Protein AF-A0A160NUW8-F1 (afdb_monomer)

Secondary structure (DSSP, 8-state):
-BTTB-HHHHHHHHHHHIIIIIHHHHHHHHHHHHHS----TTS--PPPPHHHHHHHHHHHHHHHHHHHHHHHHHHH--

Sequence (78 aa):
MSTWINLGALWKIVVIGLLTGAGLPALFAVALRLLNPPGPETAPRAAAGPVRLTLALLIFAVMLATIGWGISVIVNQR

Organism: Streptomyces laurentii (NCBI:txid39478)

Mean predicted aligned error: 6.97 Å

Solvent-accessible surface area (backbone atoms only — not comparable to full-atom values): 4559 Å² total; per-residue (Å²): 136,54,98,90,52,60,64,72,58,52,50,51,51,52,53,50,48,43,50,74,60,49,38,58,62,48,51,52,52,51,27,50,50,37,48,50,61,89,70,64,91,88,51,82,83,66,74,44,54,70,69,35,43,54,53,22,51,50,48,50,50,53,51,51,51,52,51,51,49,55,50,49,52,66,70,66,69,118

Foldseek 3Di:
DPVVDDVVVVVVCVVVCCCVPVVLVVLLVQLVCLQFDDDDPPDDGDGRDPVSPVVSVVSVVVSVVVVVVVVCCVVVVD

Radius of gyration: 18.86 Å; Cα contacts (8 Å, |Δi|>4): 40; chains: 1; bounding box: 47×36×42 Å

pLDDT: mean 88.17, std 9.25, range [47.25, 97.06]

Nearest PDB structures (foldseek):
  7w6s-assembly1_F  TM=5.246E-01  e=9.042E+00  Homo sapiens

Structure (mmCIF, N/CA/C/O backbone):
data_AF-A0A160NUW8-F1
#
_entry.id   AF-A0A160NUW8-F1
#
loop_
_atom_site.group_PDB
_atom_site.id
_atom_site.type_symbol
_atom_site.label_atom_id
_atom_site.label_alt_id
_atom_site.label_comp_id
_atom_site.label_asym_id
_atom_site.label_entity_id
_atom_site.label_seq_id
_atom_site.pdbx_PDB_ins_code
_atom_site.Cartn_x
_atom_site.Cartn_y
_atom_site.Cartn_z
_atom_site.occupancy
_atom_site.B_iso_or_equiv
_atom_site.auth_seq_id
_atom_site.auth_comp_id
_atom_site.auth_asym_id
_atom_site.auth_atom_id
_atom_site.pdbx_PDB_model_num
ATOM 1 N N . MET A 1 1 ? -26.966 -16.716 14.365 1.00 47.25 1 MET A N 1
ATOM 2 C CA . MET A 1 1 ? -26.314 -16.115 15.545 1.00 47.25 1 MET A CA 1
ATOM 3 C C . MET A 1 1 ? -25.757 -17.245 16.391 1.00 47.25 1 MET A C 1
ATOM 5 O O . MET A 1 1 ? -26.537 -18.062 16.852 1.00 47.25 1 MET A O 1
ATOM 9 N N . SER A 1 2 ? -24.440 -17.347 16.534 1.00 56.50 2 SER A N 1
ATOM 10 C CA . SER A 1 2 ? -23.793 -18.181 17.553 1.00 56.50 2 SER A CA 1
ATOM 11 C C . SER A 1 2 ? -23.593 -17.294 18.780 1.00 56.50 2 SER A C 1
ATOM 13 O O . SER A 1 2 ? -22.838 -16.331 18.715 1.00 56.50 2 SER A O 1
ATOM 15 N N . THR A 1 3 ? -24.318 -17.560 19.865 1.00 71.44 3 THR A N 1
ATOM 16 C CA . THR A 1 3 ? -24.467 -16.690 21.052 1.00 71.44 3 THR A CA 1
ATOM 17 C C . THR A 1 3 ? -23.152 -16.254 21.721 1.00 71.44 3 THR A C 1
ATOM 19 O O . THR A 1 3 ? -23.151 -15.280 22.463 1.00 71.44 3 THR A O 1
ATOM 22 N N . TRP A 1 4 ? -22.020 -16.903 21.422 1.00 80.25 4 TRP A N 1
ATOM 23 C CA . TRP A 1 4 ? -20.698 -16.533 21.948 1.00 80.25 4 TRP A CA 1
ATOM 24 C C . TRP A 1 4 ? -19.794 -15.788 20.946 1.00 80.25 4 TRP A C 1
ATOM 26 O O . TRP A 1 4 ? -18.817 -15.166 21.358 1.00 80.25 4 TRP A O 1
ATOM 36 N N . ILE A 1 5 ? -20.082 -15.848 19.637 1.00 81.94 5 ILE A N 1
ATOM 37 C CA . ILE A 1 5 ? -19.238 -15.243 18.599 1.00 81.94 5 ILE A CA 1
ATOM 38 C C . ILE A 1 5 ? -20.080 -14.641 17.476 1.00 81.94 5 ILE A C 1
ATOM 40 O O . ILE A 1 5 ? -20.868 -15.307 16.796 1.00 81.94 5 ILE A O 1
ATOM 44 N N . ASN A 1 6 ? -19.896 -13.341 17.269 1.00 90.81 6 ASN A N 1
ATOM 45 C CA . ASN A 1 6 ? -20.585 -12.602 16.229 1.00 90.81 6 ASN A CA 1
ATOM 46 C C . ASN A 1 6 ? -19.795 -12.713 14.919 1.00 90.81 6 ASN A C 1
ATOM 48 O O . ASN A 1 6 ? -18.908 -11.903 14.655 1.00 90.81 6 ASN A O 1
ATOM 52 N N . LEU A 1 7 ? -20.121 -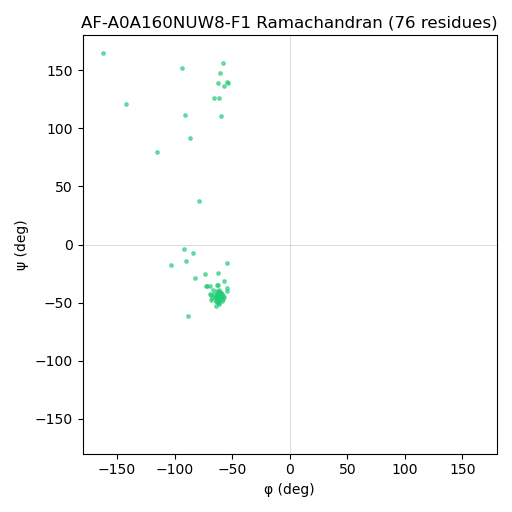13.715 14.094 1.00 90.31 7 LEU A N 1
ATOM 53 C CA . LEU A 1 7 ? -19.463 -13.921 12.794 1.00 90.31 7 LEU A CA 1
ATOM 54 C C . LEU A 1 7 ? -19.577 -12.690 11.883 1.00 90.31 7 LEU A C 1
ATOM 56 O O . LEU A 1 7 ? -18.662 -12.419 11.113 1.00 90.31 7 LEU A O 1
ATOM 60 N N . GLY A 1 8 ? -20.665 -11.921 11.990 1.00 92.12 8 GLY A N 1
ATOM 61 C CA . GLY A 1 8 ? -20.836 -10.686 11.226 1.00 92.12 8 GLY A CA 1
A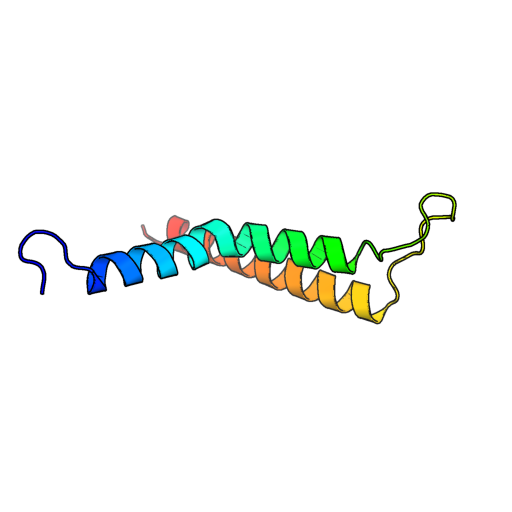TOM 62 C C . GLY A 1 8 ? -19.830 -9.607 11.630 1.00 92.12 8 GLY A C 1
ATOM 63 O O . GLY A 1 8 ? -19.246 -8.954 10.768 1.00 92.12 8 GLY A O 1
ATOM 64 N N . ALA A 1 9 ? -19.587 -9.440 12.932 1.00 91.12 9 ALA A N 1
ATOM 65 C CA . ALA A 1 9 ? -18.555 -8.535 13.435 1.00 91.12 9 ALA A CA 1
ATOM 66 C C . ALA A 1 9 ? -17.147 -9.047 13.102 1.00 91.12 9 ALA A C 1
ATOM 68 O O . ALA A 1 9 ? -16.318 -8.276 12.623 1.00 91.12 9 ALA A O 1
ATOM 69 N N . LEU A 1 10 ? -16.901 -10.349 13.283 1.00 93.69 10 LEU A N 1
ATOM 70 C CA . LEU A 1 10 ? -15.620 -10.982 12.971 1.00 93.69 10 LEU A CA 1
ATOM 71 C C . LEU A 1 10 ? -15.242 -10.778 11.500 1.00 93.69 10 LEU A C 1
ATOM 73 O O . LEU A 1 10 ? -14.132 -10.344 11.208 1.00 93.69 10 LEU A O 1
ATOM 77 N N . TRP A 1 11 ? -16.182 -11.010 10.581 1.00 94.94 11 TRP A N 1
ATOM 78 C CA . TRP A 1 11 ? -15.966 -10.791 9.153 1.00 94.94 11 TRP A CA 1
ATOM 79 C C . TRP A 1 11 ? -15.613 -9.334 8.838 1.00 94.94 11 TRP A C 1
ATOM 81 O O . TRP A 1 11 ? -14.656 -9.075 8.113 1.00 94.94 11 TRP A O 1
ATOM 91 N N . LYS A 1 12 ? -16.332 -8.370 9.428 1.00 93.31 12 LYS A N 1
ATOM 92 C CA . LYS A 1 12 ? -16.041 -6.941 9.240 1.00 93.31 12 LYS A CA 1
ATOM 93 C C . LYS A 1 12 ? -14.647 -6.569 9.737 1.00 93.31 12 LYS A C 1
ATOM 95 O O . LYS A 1 12 ? -13.941 -5.855 9.036 1.00 93.31 12 LYS A O 1
ATOM 100 N N . ILE A 1 13 ? -14.246 -7.057 10.910 1.00 93.56 13 ILE A N 1
ATOM 101 C CA . ILE A 1 13 ? -12.920 -6.781 11.479 1.00 93.56 13 ILE A CA 1
ATOM 102 C C . ILE A 1 13 ? -11.826 -7.364 10.588 1.00 93.56 13 ILE A C 1
ATOM 104 O O . ILE A 1 13 ? -10.863 -6.667 10.288 1.00 93.56 13 ILE A O 1
ATOM 108 N N . VAL A 1 14 ? -11.983 -8.609 10.130 1.00 93.81 14 VAL A N 1
ATOM 109 C CA . VAL A 1 14 ? -11.009 -9.252 9.238 1.00 93.81 14 VAL A CA 1
ATOM 110 C C . VAL A 1 14 ? -10.891 -8.487 7.924 1.00 93.81 14 VAL A C 1
ATOM 112 O O . VAL A 1 14 ? -9.781 -8.174 7.508 1.00 93.81 14 VAL A O 1
ATOM 115 N N . VAL A 1 15 ? -12.013 -8.141 7.289 1.00 94.06 15 VAL A N 1
ATOM 116 C CA . VAL A 1 15 ? -12.004 -7.409 6.015 1.00 94.06 15 VAL A CA 1
ATOM 117 C C . VAL A 1 15 ? -11.391 -6.024 6.185 1.00 94.06 15 VAL A C 1
ATOM 119 O O . VAL A 1 15 ? -10.504 -5.660 5.418 1.00 94.06 15 VAL A O 1
ATOM 122 N N . ILE A 1 16 ? -11.815 -5.264 7.198 1.00 92.06 16 ILE A N 1
ATOM 123 C CA . ILE A 1 16 ? -11.266 -3.928 7.442 1.00 92.06 16 ILE A CA 1
ATOM 124 C C . ILE A 1 16 ? -9.783 -4.033 7.787 1.00 92.06 16 ILE A C 1
ATOM 126 O O . ILE A 1 16 ? -8.995 -3.357 7.148 1.00 92.06 16 ILE A O 1
ATOM 130 N N . GLY A 1 17 ? -9.388 -4.911 8.710 1.00 89.19 17 GLY A N 1
ATOM 131 C CA . GLY A 1 17 ? -7.993 -5.095 9.113 1.00 89.19 17 GLY A CA 1
ATOM 132 C C . GLY A 1 17 ? -7.091 -5.576 7.976 1.00 89.19 17 GLY A C 1
ATOM 133 O O . GLY A 1 17 ? -5.947 -5.141 7.878 1.00 89.19 17 GLY A O 1
ATOM 134 N N . LEU A 1 18 ? -7.595 -6.413 7.067 1.00 90.06 18 LEU A N 1
ATOM 135 C CA . LEU A 1 18 ? -6.851 -6.811 5.874 1.00 90.06 18 LEU A CA 1
ATOM 136 C C . LEU A 1 18 ? -6.694 -5.634 4.904 1.00 90.06 18 LEU A C 1
ATOM 138 O O . LEU A 1 18 ? -5.604 -5.420 4.380 1.00 90.06 18 LEU A O 1
ATOM 142 N N . LEU A 1 19 ? -7.750 -4.844 4.696 1.00 87.25 19 LEU A N 1
ATOM 143 C CA . LEU A 1 19 ? -7.716 -3.680 3.810 1.00 87.25 19 LEU A CA 1
ATOM 144 C C . LEU A 1 19 ? -6.828 -2.555 4.359 1.00 87.25 19 LEU A C 1
ATOM 146 O O . LEU A 1 19 ? -5.994 -2.033 3.624 1.00 87.25 19 LEU A O 1
ATOM 150 N N . THR A 1 20 ? -6.971 -2.187 5.633 1.00 84.12 20 THR A N 1
ATOM 151 C CA . THR A 1 20 ? -6.200 -1.095 6.249 1.00 84.12 20 THR A CA 1
ATOM 152 C C . THR A 1 20 ? -4.809 -1.524 6.704 1.00 84.12 20 THR A C 1
ATOM 154 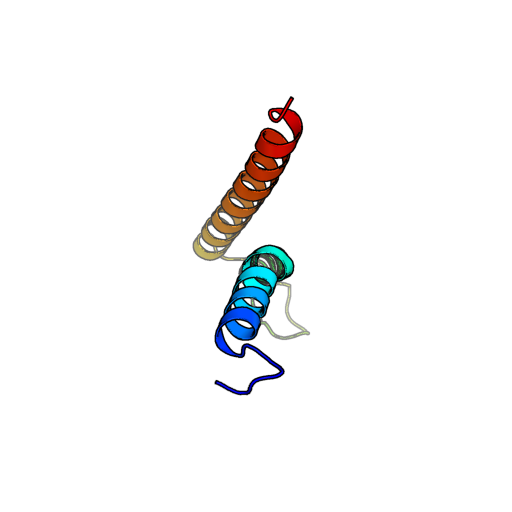O O . THR A 1 20 ? -3.902 -0.698 6.696 1.00 84.12 20 THR A O 1
ATOM 157 N N . GLY A 1 21 ? -4.611 -2.792 7.069 1.00 84.50 21 GLY A N 1
ATOM 158 C CA . GLY A 1 21 ? -3.310 -3.327 7.474 1.00 84.50 21 GLY A CA 1
ATOM 159 C C . GLY A 1 21 ? -2.486 -3.844 6.296 1.00 84.50 21 GLY A C 1
ATOM 160 O O . GLY A 1 21 ? -1.401 -3.338 6.019 1.00 84.50 21 GLY A O 1
ATOM 161 N N . ALA A 1 22 ? -2.996 -4.854 5.585 1.00 89.25 22 ALA A N 1
ATOM 162 C CA . ALA A 1 22 ? -2.260 -5.536 4.514 1.00 89.25 22 ALA A CA 1
ATOM 163 C C . ALA A 1 22 ? -2.451 -4.910 3.122 1.00 89.25 22 ALA A C 1
ATOM 165 O O . ALA A 1 22 ? -1.665 -5.194 2.216 1.00 89.25 22 ALA A O 1
ATOM 166 N N . GLY A 1 23 ? -3.446 -4.037 2.940 1.00 87.00 23 GLY A N 1
ATOM 167 C CA . GLY A 1 23 ? -3.713 -3.388 1.655 1.00 87.00 23 GLY A CA 1
ATOM 168 C C . GLY A 1 23 ? -2.539 -2.546 1.150 1.00 87.00 23 GLY A C 1
ATOM 169 O O . GLY A 1 23 ? -2.171 -2.651 -0.018 1.00 87.00 23 GLY A O 1
ATOM 170 N N . LEU A 1 24 ? -1.887 -1.776 2.028 1.00 88.56 24 LEU A N 1
ATOM 171 C CA . LEU A 1 24 ? -0.699 -0.983 1.676 1.00 88.56 24 LEU A CA 1
ATOM 172 C C . LEU A 1 24 ? 0.494 -1.862 1.248 1.00 88.56 24 LEU A C 1
ATOM 174 O O . LEU A 1 24 ? 1.005 -1.658 0.144 1.00 88.56 24 LEU A O 1
ATOM 178 N N . PRO A 1 25 ? 0.918 -2.865 2.049 1.00 90.94 25 PRO A N 1
ATOM 179 C CA . PRO A 1 25 ? 1.944 -3.824 1.635 1.00 90.94 25 PRO A CA 1
ATOM 180 C C . PRO A 1 25 ? 1.628 -4.535 0.311 1.00 90.94 25 PRO A C 1
ATOM 182 O O . PRO A 1 25 ? 2.525 -4.748 -0.506 1.00 90.94 25 PRO A O 1
ATOM 185 N N . ALA A 1 26 ? 0.358 -4.871 0.063 1.00 93.50 26 ALA A N 1
ATOM 186 C CA . ALA A 1 26 ? -0.062 -5.508 -1.182 1.00 93.50 26 ALA A CA 1
ATOM 187 C C . ALA A 1 26 ? 0.087 -4.569 -2.391 1.00 93.50 26 ALA A C 1
ATOM 189 O O . ALA A 1 26 ? 0.652 -4.973 -3.409 1.00 93.50 26 ALA A O 1
ATOM 190 N N . LEU A 1 27 ? -0.350 -3.308 -2.282 1.00 92.44 27 LEU A N 1
ATOM 191 C CA . LEU A 1 27 ? -0.171 -2.304 -3.340 1.00 92.44 27 LEU A CA 1
ATOM 192 C C . LEU A 1 27 ? 1.310 -2.075 -3.658 1.00 92.44 27 LEU A C 1
ATOM 194 O O . LEU A 1 27 ? 1.691 -2.026 -4.830 1.00 92.44 27 LEU A O 1
ATOM 198 N N . PHE A 1 28 ? 2.153 -2.011 -2.627 1.00 93.38 28 PHE A N 1
ATOM 199 C CA . PHE A 1 28 ? 3.601 -1.905 -2.784 1.00 93.38 28 PHE A CA 1
ATOM 200 C C . PHE A 1 28 ? 4.174 -3.085 -3.583 1.00 93.38 28 PHE A C 1
ATOM 202 O O . P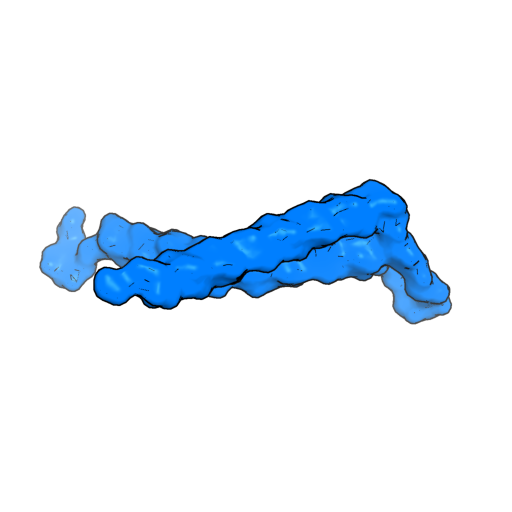HE A 1 28 ? 4.896 -2.890 -4.564 1.00 93.38 28 PHE A O 1
ATOM 209 N N . ALA A 1 29 ? 3.803 -4.317 -3.220 1.00 95.00 29 ALA A N 1
ATOM 210 C CA . ALA A 1 29 ? 4.244 -5.516 -3.928 1.00 95.00 29 ALA A CA 1
ATOM 211 C C . ALA A 1 29 ? 3.787 -5.529 -5.399 1.00 95.00 29 ALA A C 1
ATOM 213 O O . ALA A 1 29 ? 4.561 -5.903 -6.285 1.00 95.00 29 ALA A O 1
ATOM 214 N N . VAL A 1 30 ? 2.560 -5.077 -5.683 1.00 94.56 30 VAL A N 1
ATOM 215 C CA . VAL A 1 30 ? 2.041 -4.947 -7.056 1.00 94.56 30 VAL A CA 1
ATOM 216 C C . VAL A 1 30 ? 2.853 -3.929 -7.858 1.00 94.56 30 VAL A C 1
ATOM 218 O O . VAL A 1 30 ? 3.252 -4.226 -8.986 1.00 94.56 30 VAL A O 1
ATOM 221 N N . ALA A 1 31 ? 3.157 -2.762 -7.287 1.00 92.69 31 ALA A N 1
ATOM 222 C CA . ALA A 1 31 ? 3.980 -1.755 -7.951 1.00 92.69 31 ALA A CA 1
ATOM 223 C C . ALA A 1 31 ? 5.383 -2.299 -8.277 1.00 92.69 31 ALA A C 1
ATOM 225 O O . ALA A 1 31 ? 5.851 -2.169 -9.411 1.00 92.69 31 ALA A O 1
ATOM 226 N N . LEU A 1 32 ? 6.021 -3.012 -7.341 1.00 93.06 32 LEU A N 1
ATOM 227 C CA . LEU A 1 32 ? 7.301 -3.677 -7.605 1.00 93.06 32 LEU A CA 1
ATOM 228 C C . LEU A 1 32 ? 7.189 -4.753 -8.687 1.00 93.06 32 LEU A C 1
ATOM 230 O O . LEU A 1 32 ? 8.059 -4.852 -9.552 1.00 93.06 32 LEU A O 1
ATOM 234 N N . ARG A 1 33 ? 6.105 -5.534 -8.702 1.00 91.94 33 ARG A N 1
ATOM 235 C CA . ARG A 1 33 ? 5.867 -6.537 -9.749 1.00 91.94 33 ARG A CA 1
ATOM 236 C C . ARG A 1 33 ? 5.709 -5.901 -11.132 1.00 91.94 33 ARG A C 1
ATOM 238 O O . ARG A 1 33 ? 6.140 -6.486 -12.128 1.00 91.94 33 ARG A O 1
ATOM 245 N N . LEU A 1 34 ? 5.119 -4.712 -11.220 1.00 91.56 34 LEU A N 1
ATOM 246 C CA . LEU A 1 34 ? 5.035 -3.941 -12.463 1.00 91.56 34 LEU A CA 1
ATOM 247 C C . LEU A 1 34 ? 6.401 -3.399 -12.904 1.00 91.56 34 LEU A C 1
ATOM 249 O O . LEU A 1 34 ? 6.693 -3.401 -14.098 1.00 91.56 34 LEU A O 1
ATOM 253 N N . LEU A 1 35 ? 7.263 -3.014 -11.967 1.00 90.88 35 LEU A N 1
ATOM 254 C CA . LEU A 1 35 ? 8.635 -2.591 -12.274 1.00 90.88 35 LEU A CA 1
ATOM 255 C C . LEU A 1 35 ? 9.551 -3.755 -12.654 1.00 90.88 35 LEU A C 1
ATOM 257 O O . LEU A 1 35 ? 10.520 -3.553 -13.380 1.00 90.88 35 LEU A O 1
ATOM 261 N N . ASN A 1 36 ? 9.241 -4.970 -12.200 1.00 89.44 36 ASN A N 1
ATOM 262 C CA . ASN A 1 36 ? 10.106 -6.131 -12.364 1.00 89.44 36 ASN A CA 1
ATOM 263 C C . ASN A 1 36 ? 9.449 -7.206 -13.258 1.00 89.44 36 ASN A C 1
ATOM 265 O O . ASN A 1 36 ? 8.890 -8.177 -12.745 1.00 89.44 36 ASN A O 1
ATOM 269 N N . PRO A 1 37 ? 9.469 -7.053 -14.603 1.00 82.44 37 PRO A N 1
ATOM 270 C CA . PRO A 1 37 ? 8.943 -8.078 -15.511 1.00 82.44 37 PRO A CA 1
ATOM 271 C C . PRO A 1 37 ? 9.571 -9.451 -15.255 1.00 82.44 37 PRO A C 1
ATOM 273 O O . PRO A 1 37 ? 10.782 -9.527 -15.049 1.00 82.44 37 PRO A O 1
ATOM 276 N N . PRO A 1 38 ? 8.796 -10.547 -15.294 1.00 81.31 38 PRO A N 1
ATOM 277 C CA . PRO A 1 38 ? 9.391 -11.873 -15.364 1.00 81.31 38 PRO A CA 1
ATOM 278 C C . PRO A 1 38 ? 10.194 -11.999 -16.666 1.00 81.31 38 PRO A C 1
ATOM 280 O O . PRO A 1 38 ? 9.772 -11.515 -17.715 1.00 81.31 38 PRO A O 1
ATOM 283 N N . GLY A 1 39 ? 11.360 -12.626 -16.581 1.00 80.62 39 GLY A N 1
ATOM 284 C CA . GLY A 1 39 ? 12.261 -12.850 -17.706 1.00 80.62 39 GLY A CA 1
ATOM 285 C C . GLY A 1 39 ? 13.261 -13.957 -17.366 1.00 80.62 39 GLY A C 1
ATOM 286 O O . GLY A 1 39 ? 13.361 -14.313 -16.189 1.00 80.62 39 GLY A O 1
ATOM 287 N N . PRO A 1 40 ? 13.967 -14.515 -18.365 1.00 81.19 40 PRO A N 1
ATOM 288 C CA . PRO A 1 40 ? 14.950 -15.572 -18.140 1.00 81.19 40 PRO A CA 1
ATOM 289 C C . PRO A 1 40 ? 16.019 -15.118 -17.143 1.00 81.19 40 PRO A C 1
ATOM 291 O O . PRO A 1 40 ? 16.519 -14.000 -17.256 1.00 81.19 40 PRO A O 1
ATOM 294 N N . GLU A 1 41 ? 16.391 -15.977 -16.192 1.00 77.62 41 GLU A N 1
ATOM 295 C CA . GLU A 1 41 ? 17.378 -15.639 -15.148 1.00 77.62 41 GLU A CA 1
ATOM 296 C C . GLU A 1 41 ? 18.766 -15.316 -15.719 1.00 77.62 41 GLU A C 1
ATOM 298 O O . GLU A 1 41 ? 19.535 -14.576 -15.115 1.00 77.62 41 GLU A O 1
ATOM 303 N N . THR A 1 42 ? 19.065 -15.835 -16.910 1.00 80.50 42 THR A N 1
ATOM 304 C CA . THR A 1 42 ? 20.330 -15.642 -17.628 1.00 80.50 42 THR A CA 1
ATOM 305 C C . THR A 1 42 ? 20.321 -14.450 -18.589 1.00 80.50 42 THR A C 1
ATOM 307 O O . THR A 1 42 ? 21.351 -14.149 -19.190 1.00 80.50 42 THR A O 1
ATOM 310 N N . ALA A 1 43 ? 19.186 -13.763 -18.757 1.00 74.56 43 ALA A N 1
ATOM 311 C CA . ALA A 1 43 ? 19.067 -12.612 -19.647 1.00 74.56 43 ALA A CA 1
ATOM 312 C C . ALA A 1 43 ? 19.295 -11.283 -18.896 1.00 74.56 43 ALA A C 1
ATOM 314 O O . ALA A 1 43 ? 18.971 -11.179 -17.709 1.00 74.56 43 ALA A O 1
ATOM 315 N N . PRO A 1 44 ? 19.791 -10.231 -19.579 1.00 76.00 44 PRO A N 1
ATOM 316 C CA . PRO A 1 44 ? 19.863 -8.895 -18.999 1.00 76.00 44 PRO A CA 1
ATOM 317 C C . PRO A 1 44 ? 18.489 -8.456 -18.484 1.00 76.00 44 PRO A C 1
ATOM 319 O O . PRO A 1 44 ? 17.465 -8.698 -19.131 1.00 76.00 44 PRO A O 1
ATOM 322 N N . ARG A 1 45 ? 18.458 -7.790 -17.323 1.00 76.75 45 ARG A N 1
ATOM 323 C CA . ARG A 1 45 ? 17.207 -7.332 -16.712 1.00 76.75 45 ARG A CA 1
ATOM 324 C C . ARG A 1 45 ? 16.486 -6.378 -17.666 1.00 76.75 45 ARG A C 1
ATOM 326 O O . ARG A 1 45 ? 16.931 -5.254 -17.881 1.00 76.75 45 ARG A O 1
ATOM 333 N N . ALA A 1 46 ? 15.359 -6.820 -18.216 1.00 75.88 46 ALA A N 1
ATOM 334 C CA . ALA A 1 46 ? 14.529 -5.967 -19.052 1.00 75.88 46 ALA A CA 1
ATOM 335 C C . ALA A 1 46 ? 13.945 -4.829 -18.204 1.00 75.88 46 ALA A C 1
ATOM 337 O O . ALA A 1 46 ? 13.302 -5.072 -17.177 1.00 75.88 46 ALA A O 1
ATOM 338 N N . ALA A 1 47 ? 14.157 -3.589 -18.644 1.00 78.94 47 ALA A N 1
ATOM 339 C CA . ALA A 1 47 ? 13.522 -2.432 -18.034 1.00 78.94 47 ALA A CA 1
ATOM 340 C C . ALA A 1 47 ? 11.992 -2.5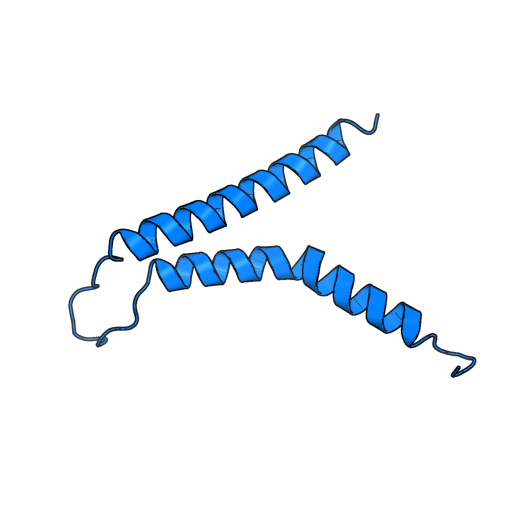44 -18.149 1.00 78.94 47 ALA A C 1
ATOM 342 O O . ALA A 1 47 ? 11.454 -3.091 -19.117 1.00 78.94 47 ALA A O 1
ATOM 343 N N . ALA A 1 48 ? 11.271 -2.016 -17.158 1.00 81.44 48 ALA A N 1
ATOM 344 C CA . ALA A 1 48 ? 9.826 -1.894 -17.267 1.00 81.44 48 ALA A CA 1
ATOM 345 C C . ALA A 1 48 ? 9.477 -0.978 -18.448 1.00 81.44 48 ALA A C 1
ATOM 347 O O . ALA A 1 48 ? 9.952 0.152 -18.526 1.00 81.44 48 ALA A O 1
ATOM 348 N N . GLY A 1 49 ? 8.631 -1.464 -19.361 1.00 89.00 49 GLY A N 1
ATOM 349 C CA . GLY A 1 49 ? 8.095 -0.630 -20.434 1.00 89.00 49 GLY A CA 1
ATOM 350 C C . GLY A 1 49 ? 7.344 0.591 -19.879 1.00 89.00 49 GLY A C 1
ATOM 351 O O . GLY A 1 49 ? 6.836 0.533 -18.752 1.00 89.00 49 GLY A O 1
ATOM 352 N N . PRO A 1 50 ? 7.219 1.674 -20.666 1.00 90.94 50 PRO A N 1
ATOM 353 C CA . PRO A 1 50 ? 6.712 2.966 -20.197 1.00 90.94 50 PRO A CA 1
ATOM 354 C C . PRO A 1 50 ? 5.337 2.858 -19.529 1.00 90.94 50 PRO A C 1
ATOM 356 O O . PRO A 1 50 ? 5.131 3.412 -18.458 1.00 90.94 50 PRO A O 1
ATOM 359 N N . VAL A 1 51 ? 4.433 2.041 -20.077 1.00 93.31 51 VAL A N 1
ATOM 360 C CA . VAL A 1 51 ? 3.096 1.800 -19.504 1.00 93.31 51 VAL A CA 1
ATOM 361 C C . VAL A 1 51 ? 3.161 1.209 -18.089 1.00 93.31 51 VAL A C 1
ATOM 363 O O . VAL A 1 51 ? 2.437 1.645 -17.196 1.00 93.31 51 VAL A O 1
ATOM 366 N N . ARG A 1 52 ? 4.035 0.220 -17.860 1.00 91.56 52 ARG A N 1
ATOM 367 C CA . ARG A 1 52 ? 4.165 -0.451 -16.554 1.00 91.56 52 ARG A CA 1
ATOM 368 C C . ARG A 1 52 ? 4.818 0.462 -15.526 1.00 91.56 52 ARG A C 1
ATOM 370 O O . ARG A 1 52 ? 4.412 0.446 -14.367 1.00 91.56 52 ARG A O 1
ATOM 377 N N . LEU A 1 53 ? 5.776 1.278 -15.966 1.00 93.75 53 LEU A N 1
ATOM 378 C CA . LEU A 1 53 ? 6.379 2.318 -15.142 1.00 93.75 53 LEU A CA 1
ATOM 379 C C . LEU A 1 53 ? 5.330 3.347 -14.701 1.00 93.75 53 LEU A C 1
ATOM 381 O O . LEU A 1 53 ? 5.202 3.602 -13.506 1.00 93.75 53 LEU A O 1
ATOM 385 N N . THR A 1 54 ? 4.542 3.890 -15.636 1.00 95.81 54 THR A N 1
ATOM 386 C CA . THR A 1 54 ? 3.482 4.861 -15.323 1.00 95.81 54 THR A CA 1
ATOM 387 C C . THR A 1 54 ? 2.460 4.276 -14.354 1.00 95.81 54 THR A C 1
ATOM 389 O O . THR A 1 54 ? 2.116 4.919 -13.365 1.00 95.81 54 THR A O 1
ATOM 392 N N . LEU A 1 55 ? 2.012 3.039 -14.586 1.00 95.19 55 LEU A N 1
ATOM 393 C CA . LEU A 1 55 ? 1.035 2.391 -13.714 1.00 95.19 55 LEU A CA 1
ATOM 394 C C . LEU A 1 55 ? 1.575 2.186 -12.293 1.00 95.19 55 LEU A C 1
ATOM 396 O O . LEU A 1 55 ? 0.876 2.449 -11.319 1.00 95.19 55 LEU A O 1
ATOM 400 N N . ALA A 1 56 ? 2.826 1.755 -12.157 1.00 93.88 56 ALA A N 1
ATOM 401 C CA . ALA A 1 56 ? 3.431 1.590 -10.845 1.00 93.88 56 ALA A CA 1
ATOM 402 C C . ALA A 1 56 ? 3.635 2.919 -10.113 1.00 93.88 56 ALA A C 1
ATOM 404 O O . ALA A 1 56 ? 3.389 2.989 -8.911 1.00 93.88 56 ALA A O 1
ATOM 405 N N . LEU A 1 57 ? 4.038 3.977 -10.825 1.00 95.69 57 LEU A N 1
ATOM 406 C CA . LEU A 1 57 ? 4.136 5.321 -10.255 1.00 95.69 57 LEU A CA 1
ATOM 407 C C . LEU A 1 57 ? 2.780 5.815 -9.745 1.00 95.69 57 LEU A C 1
ATOM 409 O O . LEU A 1 57 ? 2.719 6.376 -8.655 1.00 95.69 57 LEU A O 1
ATOM 4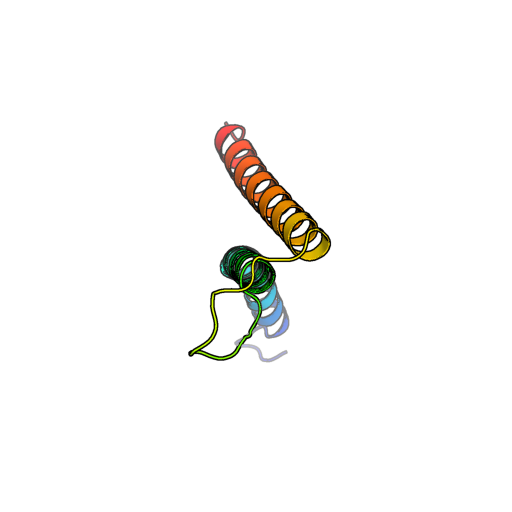13 N N . LEU A 1 58 ? 1.694 5.553 -10.478 1.00 97.06 58 LEU A N 1
ATOM 414 C CA . LEU A 1 58 ? 0.340 5.862 -10.013 1.00 97.06 58 LEU A CA 1
ATOM 415 C C . LEU A 1 58 ? -0.005 5.103 -8.724 1.00 97.06 58 LEU A C 1
ATOM 417 O O . LEU A 1 58 ? -0.521 5.707 -7.786 1.00 97.06 58 LEU A O 1
ATOM 421 N N . ILE A 1 59 ? 0.326 3.810 -8.637 1.00 96.06 59 ILE A N 1
ATOM 422 C CA . ILE A 1 59 ? 0.095 3.015 -7.418 1.00 96.06 59 ILE A CA 1
ATOM 423 C C . ILE A 1 59 ? 0.904 3.574 -6.239 1.00 96.06 59 ILE A C 1
ATOM 425 O O . ILE A 1 59 ? 0.360 3.741 -5.147 1.00 96.06 59 ILE A O 1
ATOM 429 N N . PHE A 1 60 ? 2.174 3.925 -6.452 1.00 95.56 60 PHE A N 1
ATOM 430 C CA . PHE A 1 60 ? 2.994 4.568 -5.424 1.00 95.56 60 PHE A CA 1
ATOM 431 C C . PHE A 1 60 ? 2.434 5.925 -4.993 1.00 95.56 60 PHE A C 1
ATOM 433 O O . PHE A 1 60 ? 2.400 6.213 -3.798 1.00 95.56 60 PHE A O 1
ATOM 440 N N . ALA A 1 61 ? 1.952 6.739 -5.933 1.00 96.69 61 ALA A N 1
ATOM 441 C CA . ALA A 1 61 ? 1.349 8.032 -5.630 1.00 96.69 61 ALA A CA 1
ATOM 442 C C . ALA A 1 61 ? 0.095 7.881 -4.753 1.00 96.69 61 ALA A C 1
ATOM 444 O O . ALA A 1 61 ? -0.038 8.581 -3.751 1.00 96.69 61 ALA A O 1
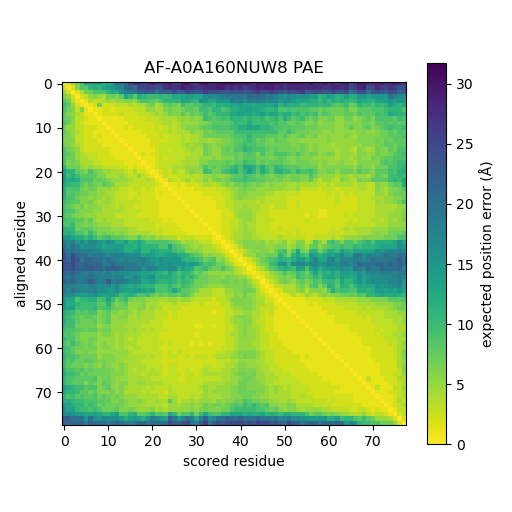ATOM 445 N N . VAL A 1 62 ? -0.782 6.920 -5.068 1.00 94.50 62 VAL A N 1
ATOM 446 C CA . VAL A 1 62 ? -1.960 6.598 -4.242 1.00 94.50 62 VAL A CA 1
ATOM 447 C C . VAL A 1 62 ? -1.547 6.129 -2.844 1.00 94.50 62 VAL A C 1
ATOM 449 O O . VAL A 1 62 ? -2.144 6.542 -1.847 1.00 94.50 62 VAL A O 1
ATOM 452 N N . MET A 1 63 ? -0.504 5.301 -2.752 1.00 93.75 63 MET A N 1
ATOM 453 C CA . MET A 1 63 ? 0.023 4.816 -1.477 1.00 93.75 63 MET A CA 1
ATOM 454 C C . MET A 1 63 ? 0.527 5.972 -0.603 1.00 93.75 63 MET A C 1
ATOM 456 O O . MET A 1 63 ? 0.128 6.087 0.555 1.00 93.75 63 MET A O 1
ATOM 460 N N . LEU A 1 64 ? 1.345 6.865 -1.168 1.00 94.56 64 LEU A N 1
ATOM 461 C CA . LEU A 1 64 ? 1.859 8.047 -0.472 1.00 94.56 64 LEU A CA 1
ATOM 462 C C . LEU A 1 64 ? 0.738 9.001 -0.055 1.00 94.56 64 LEU A C 1
ATOM 464 O O . LEU A 1 64 ? 0.754 9.489 1.073 1.00 94.56 64 LEU A O 1
ATOM 468 N N . ALA A 1 65 ? -0.255 9.226 -0.920 1.00 94.88 65 ALA A N 1
ATOM 469 C CA . ALA A 1 65 ? -1.421 10.042 -0.592 1.00 94.88 65 ALA A CA 1
ATOM 470 C C . ALA A 1 65 ? -2.215 9.448 0.581 1.00 94.88 65 ALA A C 1
ATOM 472 O O . ALA A 1 65 ? -2.608 10.175 1.490 1.00 94.88 65 ALA A O 1
ATOM 473 N N . THR A 1 66 ? -2.388 8.124 0.605 1.00 92.06 66 THR A N 1
ATOM 474 C CA . THR A 1 66 ? -3.090 7.419 1.688 1.00 92.06 66 THR A CA 1
ATOM 475 C C . THR A 1 66 ? -2.336 7.538 3.015 1.00 92.06 66 THR A C 1
ATOM 477 O O . THR A 1 66 ? -2.942 7.848 4.041 1.00 92.06 66 THR A O 1
ATOM 480 N N . ILE A 1 67 ? -1.010 7.349 3.001 1.00 91.06 67 ILE A N 1
ATOM 481 C CA . ILE A 1 67 ? -0.152 7.512 4.187 1.00 91.06 67 ILE A CA 1
ATOM 482 C C . ILE A 1 67 ? -0.199 8.959 4.686 1.00 91.06 67 ILE A C 1
ATOM 484 O O . ILE A 1 67 ? -0.456 9.199 5.864 1.00 91.06 67 ILE A O 1
ATOM 488 N N . GLY A 1 68 ? 0.015 9.924 3.788 1.00 94.81 68 GLY A N 1
ATOM 489 C CA . GLY A 1 68 ? 0.010 11.348 4.115 1.00 94.81 68 GLY A CA 1
ATOM 490 C C . GLY A 1 68 ? -1.330 11.807 4.686 1.00 94.81 68 GLY A C 1
ATOM 491 O O . GLY A 1 68 ? -1.353 12.519 5.687 1.00 94.81 68 GLY A O 1
ATOM 492 N N . TRP A 1 69 ? -2.442 11.337 4.116 1.00 94.19 69 TRP A N 1
ATOM 493 C CA . TRP A 1 69 ? -3.781 11.596 4.642 1.00 94.19 69 TRP A CA 1
ATOM 494 C C .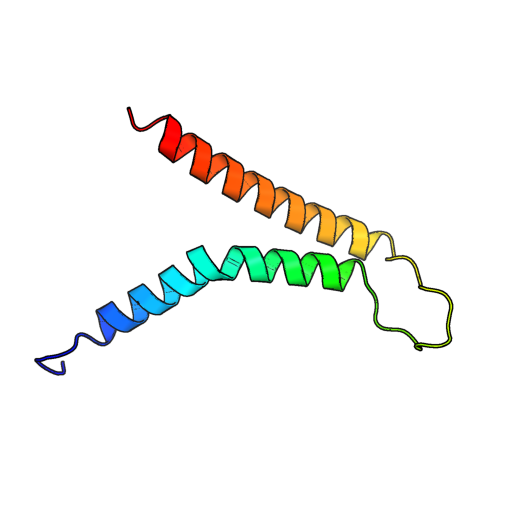 TRP A 1 69 ? -3.965 11.020 6.048 1.00 94.19 69 TRP A C 1
ATOM 496 O O . TRP A 1 69 ? -4.393 11.737 6.950 1.00 94.19 69 TRP A O 1
ATOM 506 N N . GLY A 1 70 ? -3.602 9.750 6.259 1.00 90.06 70 GLY A N 1
ATOM 507 C CA . GLY A 1 70 ? -3.699 9.109 7.573 1.00 90.06 70 GLY A CA 1
ATOM 508 C C . GLY A 1 70 ? -2.914 9.866 8.646 1.00 90.06 70 GLY A C 1
ATOM 509 O O . GLY A 1 70 ? -3.449 10.153 9.716 1.00 90.06 70 GLY A O 1
ATOM 510 N N . ILE A 1 71 ? -1.679 10.267 8.330 1.00 93.38 71 ILE A N 1
ATOM 511 C CA . ILE A 1 71 ? -0.843 11.077 9.225 1.00 93.38 71 ILE A CA 1
ATOM 512 C C . ILE A 1 71 ? -1.485 12.445 9.478 1.00 93.38 71 ILE A C 1
ATOM 514 O O . ILE A 1 71 ? -1.579 12.866 10.628 1.00 93.38 71 ILE A O 1
ATOM 518 N N . SER A 1 72 ? -1.952 13.133 8.433 1.00 94.94 72 SER A N 1
ATOM 519 C CA . SER A 1 72 ? -2.579 14.453 8.557 1.00 94.94 72 SER A CA 1
ATOM 520 C C . SER A 1 72 ? -3.797 14.421 9.476 1.00 94.94 72 SER A C 1
ATOM 522 O O . SER A 1 72 ? -3.919 15.283 10.343 1.00 94.94 72 SER A O 1
ATOM 524 N N . VAL A 1 73 ? -4.651 13.404 9.348 1.00 94.38 73 VAL A N 1
ATOM 525 C CA . VAL A 1 73 ? -5.810 13.215 10.226 1.00 94.38 73 VAL A CA 1
ATOM 526 C C . VAL A 1 73 ? -5.372 13.018 11.677 1.00 94.38 73 VAL A C 1
ATOM 528 O O . VAL A 1 73 ? -5.885 13.711 12.548 1.00 94.38 73 VAL A O 1
ATOM 531 N N . ILE A 1 74 ? -4.401 12.138 11.945 1.00 91.56 74 ILE A N 1
ATOM 532 C CA . ILE A 1 74 ? -3.901 11.885 13.310 1.00 91.56 74 ILE A CA 1
ATOM 533 C C . ILE A 1 74 ? -3.314 13.162 13.928 1.00 91.56 74 ILE A C 1
ATOM 535 O O . ILE A 1 74 ? -3.551 13.457 15.096 1.00 91.56 74 ILE A O 1
ATOM 539 N N . VAL A 1 75 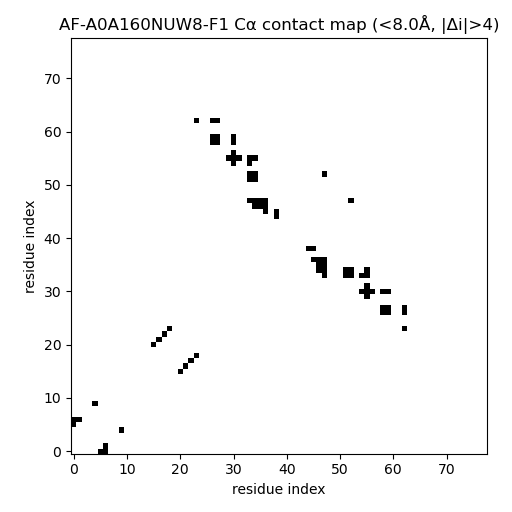? -2.565 13.940 13.145 1.00 94.69 75 VAL A N 1
ATOM 540 C CA . VAL A 1 75 ? -1.927 15.179 13.611 1.00 94.69 75 VAL A CA 1
ATOM 541 C C . VAL A 1 75 ? -2.945 16.304 13.829 1.00 94.69 75 VAL A C 1
ATOM 543 O O . VAL A 1 75 ? -2.784 17.105 14.750 1.00 94.69 75 VAL A O 1
ATOM 546 N N . ASN A 1 76 ? -3.983 16.378 12.996 1.00 93.19 76 ASN A N 1
ATOM 547 C CA . ASN A 1 76 ? -4.989 17.439 13.040 1.00 93.19 76 ASN A CA 1
ATOM 548 C C . ASN A 1 76 ? -6.120 17.177 14.057 1.00 93.19 76 ASN A C 1
ATOM 550 O O . ASN A 1 76 ? -6.936 18.060 14.290 1.00 93.19 76 ASN A O 1
ATOM 554 N N . GLN A 1 77 ? -6.174 15.994 14.675 1.00 78.44 77 GLN A N 1
ATOM 555 C CA . GLN A 1 77 ? -7.156 15.611 15.704 1.00 78.44 77 GLN A CA 1
ATOM 556 C C . GLN A 1 77 ? -6.846 16.177 17.110 1.00 78.44 77 GLN A C 1
ATOM 558 O O . GLN A 1 77 ? -7.047 15.490 18.110 1.00 78.44 77 GLN A O 1
ATOM 563 N N . ARG A 1 78 ? -6.339 17.412 17.207 1.00 58.47 78 ARG A N 1
ATOM 564 C CA . ARG A 1 78 ? -6.176 18.085 18.508 1.00 58.47 78 ARG A CA 1
ATOM 565 C C . ARG A 1 78 ? -7.511 18.372 19.185 1.00 58.47 78 ARG A C 1
ATOM 567 O O . ARG A 1 78 ? -8.462 18.749 18.466 1.00 58.47 78 ARG A O 1
#